Protein AF-A0A969SWS8-F1 (afdb_monomer_lite)

Sequence (161 aa):
MVERGQHRVDDLPAVVNSLRADVARPPASASGLLKSIDDTCNTYEGEQIPAIQALPIDITGDCEPEFLMQVYRTSAPNEAADSAGQPTYRPLNFDVGVRVYSVRAEDNLGSLSAEPASLQFTTGEGNQRERPLAVISSDFKWSDQSGALCNYQVNGGRACN

Foldseek 3Di:
DDPPVDDDPQLAAAEDAAQDPLPQDEAQAAQPAECEPAPVRHRDPRGHGHQNHWHFYHDPNPNHGQKTKHKYKYDADADQADPVRHGDRHGAKIKMKMFIATPLLRVVRVPADSDADPPPPDPDPVNRNRHTPDMDMDMDGDPVDPVNVQVVQVVVVHHDD

Secondary structure (DSSP, 8-state):
----SS--GGGSPPEES-SSGGGPPPPSEE-S--EESSTTT---SSPPPPTTEEEEEESSSSSS-SEEEEEEEE--PBPS--TTS-----BSEEEEEEEEEEGGGGGGTTT--SSPPP-S--S-GGGGGTS-SEEEEEEEE-TT-HHHHHHHHHHTT----

Structure (mmCIF, N/CA/C/O backbone):
data_AF-A0A969SWS8-F1
#
_entry.id   AF-A0A969SWS8-F1
#
loop_
_atom_site.group_PDB
_atom_site.id
_atom_site.type_symbol
_atom_site.label_atom_id
_atom_site.label_alt_id
_atom_site.label_comp_id
_atom_site.label_asym_id
_atom_site.label_entity_id
_atom_site.label_seq_id
_atom_site.pdbx_PDB_ins_code
_atom_site.Cartn_x
_atom_site.Cartn_y
_atom_site.Cartn_z
_atom_site.occupancy
_atom_site.B_iso_or_equiv
_atom_site.auth_seq_id
_atom_site.auth_comp_id
_atom_site.auth_asym_id
_atom_site.auth_atom_id
_atom_site.pdbx_PDB_model_num
ATOM 1 N N . MET A 1 1 ? 2.278 -18.856 -3.407 1.00 40.75 1 MET A N 1
ATOM 2 C CA . MET A 1 1 ? 3.011 -18.131 -4.465 1.00 40.75 1 MET A CA 1
ATOM 3 C C . MET A 1 1 ? 2.564 -18.728 -5.787 1.00 40.75 1 MET A C 1
ATOM 5 O O . MET A 1 1 ? 2.862 -19.887 -6.031 1.00 40.75 1 MET A O 1
ATOM 9 N N . VAL A 1 2 ? 1.713 -18.035 -6.544 1.00 34.44 2 VAL A N 1
ATOM 10 C CA . VAL A 1 2 ? 1.142 -18.594 -7.778 1.00 34.44 2 VAL A CA 1
ATOM 11 C C . VAL A 1 2 ? 2.149 -18.369 -8.904 1.00 34.44 2 VAL A C 1
ATOM 13 O O . VAL A 1 2 ? 2.355 -17.235 -9.325 1.00 34.44 2 VAL A O 1
ATOM 16 N N . GLU A 1 3 ? 2.787 -19.441 -9.374 1.00 38.44 3 GLU A N 1
ATOM 17 C CA . GLU A 1 3 ? 3.511 -19.447 -10.647 1.00 38.44 3 GLU A CA 1
ATOM 18 C C . GLU A 1 3 ? 2.496 -19.286 -11.783 1.00 38.44 3 GLU A C 1
ATOM 20 O O . GLU A 1 3 ? 1.896 -20.245 -12.267 1.00 38.44 3 GLU A O 1
ATOM 25 N N . ARG A 1 4 ? 2.277 -18.048 -12.219 1.00 41.47 4 ARG A N 1
ATOM 26 C CA . ARG A 1 4 ? 1.819 -17.789 -13.582 1.00 41.47 4 ARG A CA 1
ATOM 27 C C . ARG A 1 4 ? 3.069 -17.433 -14.369 1.00 41.47 4 ARG A C 1
ATOM 29 O O . ARG A 1 4 ? 3.713 -16.441 -14.054 1.00 41.47 4 ARG A O 1
ATOM 36 N N . GLY A 1 5 ? 3.421 -18.230 -15.378 1.00 43.06 5 GLY A N 1
ATOM 37 C CA . GLY A 1 5 ? 4.622 -18.059 -16.217 1.00 43.06 5 GLY A CA 1
ATOM 38 C C . GLY A 1 5 ? 4.696 -16.754 -17.029 1.00 43.06 5 GLY A C 1
ATOM 39 O O . GLY A 1 5 ? 5.475 -16.660 -17.970 1.00 43.06 5 GLY A O 1
ATOM 40 N N . GLN A 1 6 ? 3.884 -15.748 -16.697 1.00 51.59 6 GLN A N 1
ATOM 41 C CA . GLN A 1 6 ? 3.932 -14.395 -17.231 1.00 51.59 6 GLN A CA 1
ATOM 42 C C . GLN A 1 6 ? 3.648 -13.413 -16.092 1.00 51.59 6 GLN A C 1
ATOM 44 O O . GLN A 1 6 ? 2.510 -13.291 -15.650 1.00 51.59 6 GLN A O 1
ATOM 49 N N . HIS A 1 7 ? 4.679 -12.706 -15.632 1.00 59.09 7 HIS A N 1
ATOM 50 C CA . HIS A 1 7 ? 4.510 -11.584 -14.713 1.00 59.09 7 HIS A CA 1
ATOM 51 C C . HIS A 1 7 ? 4.038 -10.372 -15.505 1.00 59.09 7 HIS A C 1
ATOM 53 O O . HIS A 1 7 ? 4.779 -9.885 -16.371 1.00 59.09 7 HIS A O 1
ATOM 59 N N . ARG A 1 8 ? 2.813 -9.912 -15.239 1.00 68.75 8 ARG A N 1
ATOM 60 C CA . ARG A 1 8 ? 2.288 -8.680 -15.823 1.00 68.75 8 ARG A CA 1
ATOM 61 C C . ARG A 1 8 ? 2.634 -7.518 -14.908 1.00 68.75 8 ARG A C 1
ATOM 63 O O . ARG A 1 8 ? 2.724 -7.663 -13.694 1.00 68.75 8 ARG A O 1
ATOM 70 N N . VAL A 1 9 ? 2.842 -6.348 -15.499 1.00 70.50 9 VAL A N 1
ATOM 71 C CA . VAL A 1 9 ? 3.114 -5.119 -14.736 1.00 70.50 9 VAL A CA 1
ATOM 72 C C . VAL A 1 9 ? 1.939 -4.777 -13.816 1.00 70.50 9 VAL A C 1
ATOM 74 O O . VAL A 1 9 ? 2.156 -4.227 -12.740 1.00 70.50 9 VAL A O 1
ATOM 77 N N . ASP A 1 10 ? 0.729 -5.167 -14.214 1.00 72.94 10 ASP A N 1
ATOM 78 C CA . ASP A 1 10 ? -0.503 -4.983 -13.445 1.00 72.94 10 ASP A CA 1
ATOM 79 C C . ASP A 1 10 ? -0.543 -5.839 -12.166 1.00 72.94 10 ASP A C 1
ATOM 81 O O . ASP A 1 10 ? -1.254 -5.489 -11.230 1.00 72.94 10 ASP A O 1
ATOM 85 N N . ASP A 1 11 ? 0.263 -6.907 -12.089 1.00 78.81 11 ASP A N 1
ATOM 86 C CA . ASP A 1 11 ? 0.401 -7.743 -10.886 1.00 78.81 11 ASP A CA 1
ATOM 87 C C . ASP A 1 11 ? 1.389 -7.137 -9.867 1.00 78.81 11 ASP A C 1
ATOM 89 O O . ASP A 1 11 ? 1.542 -7.638 -8.752 1.00 78.81 11 ASP A O 1
ATOM 93 N N . LEU A 1 12 ? 2.127 -6.089 -10.253 1.00 86.06 12 LEU A N 1
ATOM 94 C CA . LEU A 1 12 ? 3.077 -5.416 -9.371 1.00 86.06 12 LEU A CA 1
ATOM 95 C C . LEU A 1 12 ? 2.364 -4.360 -8.519 1.00 86.06 12 LEU A C 1
ATOM 97 O O . LEU A 1 12 ? 1.348 -3.816 -8.943 1.00 86.06 12 LEU A O 1
ATOM 101 N N . PRO A 1 13 ? 2.919 -3.973 -7.359 1.00 89.62 13 PRO A N 1
ATOM 102 C CA . PRO A 1 13 ? 2.429 -2.815 -6.622 1.00 89.62 13 PRO A CA 1
ATOM 103 C C . PRO A 1 13 ? 2.405 -1.529 -7.455 1.00 89.62 13 PRO A C 1
ATOM 105 O O . PRO A 1 13 ? 3.172 -1.369 -8.416 1.00 89.62 13 PRO A O 1
ATOM 108 N N . ALA A 1 14 ? 1.574 -0.572 -7.041 1.00 90.75 14 ALA A N 1
ATOM 109 C CA . ALA A 1 14 ? 1.524 0.739 -7.671 1.00 90.75 14 ALA A CA 1
ATOM 110 C C . ALA A 1 14 ? 2.867 1.472 -7.553 1.00 90.75 14 ALA A C 1
ATOM 112 O O . ALA A 1 14 ? 3.563 1.399 -6.536 1.00 90.75 14 ALA A O 1
ATOM 113 N N . VAL A 1 15 ? 3.230 2.199 -8.609 1.00 89.06 15 VAL A N 1
ATOM 114 C CA . VAL A 1 15 ? 4.509 2.908 -8.685 1.00 89.06 15 VAL A CA 1
ATOM 115 C C . VAL A 1 15 ? 4.440 4.260 -7.969 1.00 89.06 15 VAL A C 1
ATOM 117 O O . VAL A 1 15 ? 3.497 5.029 -8.151 1.00 89.06 15 VAL A O 1
ATOM 120 N N . VAL A 1 16 ? 5.467 4.581 -7.184 1.00 88.00 16 VAL A N 1
ATOM 121 C CA . VAL A 1 16 ? 5.767 5.949 -6.754 1.00 88.00 16 VAL A CA 1
ATOM 122 C C . VAL A 1 16 ? 6.809 6.537 -7.689 1.00 88.00 16 VAL A C 1
ATOM 124 O O . VAL A 1 16 ? 7.773 5.868 -8.058 1.00 88.00 16 VAL A O 1
ATOM 127 N N . ASN A 1 17 ? 6.646 7.806 -8.060 1.00 80.06 17 ASN A N 1
ATOM 128 C CA . ASN A 1 17 ? 7.627 8.521 -8.878 1.00 80.06 17 ASN A CA 1
ATOM 129 C C . ASN A 1 17 ? 8.840 8.946 -8.026 1.00 80.06 17 ASN A C 1
ATOM 131 O O . ASN A 1 17 ? 9.092 10.129 -7.806 1.00 80.06 17 ASN A O 1
ATOM 135 N N . SER A 1 18 ? 9.517 7.954 -7.453 1.00 74.31 18 SER A N 1
ATOM 136 C CA . SER A 1 18 ? 10.698 8.073 -6.608 1.00 74.31 18 SER A CA 1
ATOM 137 C C . SER A 1 18 ? 11.629 6.910 -6.914 1.00 74.31 18 SER A C 1
ATOM 139 O O . SER A 1 18 ? 11.175 5.781 -7.096 1.00 74.31 18 SER A O 1
ATOM 141 N N . LEU A 1 19 ? 12.932 7.187 -6.905 1.00 67.12 19 LEU A N 1
ATOM 142 C CA . LEU A 1 19 ? 13.986 6.180 -7.036 1.00 67.12 19 LEU A CA 1
ATOM 143 C C . LEU A 1 19 ? 14.292 5.456 -5.719 1.00 67.12 19 LEU A C 1
ATOM 145 O O . LEU A 1 19 ? 15.027 4.478 -5.734 1.00 67.12 19 LEU A O 1
ATOM 149 N N . ARG A 1 20 ? 13.758 5.929 -4.586 1.00 68.00 20 ARG A N 1
ATOM 150 C CA . ARG A 1 20 ? 13.962 5.311 -3.270 1.00 68.00 20 ARG A CA 1
ATOM 151 C C . ARG A 1 20 ? 12.644 5.095 -2.541 1.00 68.00 20 ARG A C 1
ATOM 153 O O . ARG A 1 20 ? 11.787 5.987 -2.524 1.00 68.00 20 ARG A O 1
ATOM 160 N N . ALA A 1 21 ? 12.499 3.929 -1.916 1.00 67.81 21 ALA A N 1
ATOM 161 C CA . ALA A 1 21 ? 11.277 3.557 -1.209 1.00 67.81 21 ALA A CA 1
ATOM 162 C C . ALA A 1 21 ? 11.037 4.380 0.070 1.00 67.81 21 ALA A C 1
ATOM 164 O O . ALA A 1 21 ? 9.887 4.590 0.453 1.00 67.81 21 ALA A O 1
ATOM 165 N N . ASP A 1 22 ? 12.084 4.894 0.717 1.00 68.44 22 ASP A N 1
ATOM 166 C CA . ASP A 1 22 ? 11.976 5.695 1.944 1.00 68.44 22 ASP A CA 1
ATOM 167 C C . ASP A 1 22 ? 11.383 7.096 1.711 1.00 68.44 22 ASP A C 1
ATOM 169 O O . ASP A 1 22 ? 10.773 7.660 2.614 1.00 68.44 22 ASP A O 1
ATOM 173 N N . VAL A 1 23 ? 11.462 7.620 0.483 1.00 71.75 23 VAL A N 1
ATOM 174 C CA . VAL A 1 23 ? 10.938 8.950 0.103 1.00 71.75 23 VAL A CA 1
ATOM 175 C C . VAL A 1 23 ? 9.463 8.901 -0.333 1.00 71.75 23 VAL A C 1
ATOM 177 O O . VAL A 1 23 ? 8.850 9.930 -0.624 1.00 71.75 23 VAL A O 1
ATOM 180 N N . ALA A 1 24 ? 8.852 7.714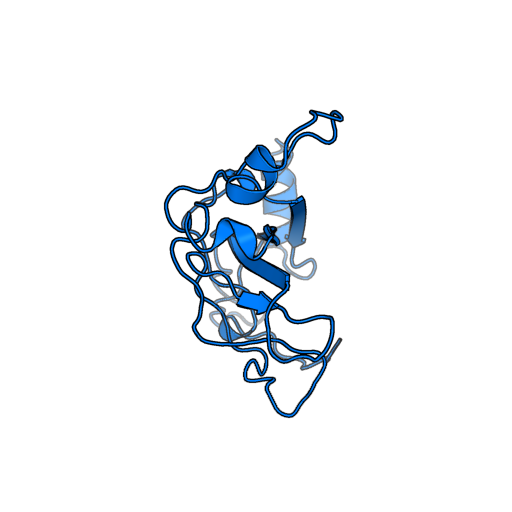 -0.386 1.00 81.50 24 ALA A N 1
ATOM 181 C CA . ALA A 1 24 ? 7.446 7.591 -0.749 1.00 81.50 24 ALA A CA 1
ATOM 182 C C . ALA A 1 24 ? 6.549 8.363 0.227 1.00 81.50 24 ALA A C 1
ATOM 184 O O . ALA A 1 24 ? 6.725 8.299 1.449 1.00 81.50 24 ALA A O 1
ATOM 185 N N . ARG A 1 25 ? 5.558 9.073 -0.317 1.00 87.44 25 ARG A N 1
ATOM 186 C CA . ARG A 1 25 ? 4.589 9.819 0.491 1.00 87.44 25 ARG A CA 1
ATOM 187 C C . ARG A 1 25 ? 3.756 8.861 1.353 1.00 87.44 25 ARG A C 1
ATOM 189 O O . ARG A 1 25 ? 3.526 7.729 0.927 1.00 87.44 25 ARG A O 1
ATOM 196 N N . PRO A 1 26 ? 3.323 9.285 2.548 1.00 89.44 26 PRO A N 1
ATOM 197 C CA . PRO A 1 26 ? 2.308 8.563 3.317 1.00 89.44 26 PRO A CA 1
ATOM 198 C C . PRO A 1 26 ? 1.008 8.390 2.507 1.00 89.44 26 PRO A C 1
ATOM 200 O O . PRO A 1 26 ? 0.791 9.126 1.534 1.00 89.44 26 PRO A O 1
ATOM 203 N N . PRO A 1 27 ? 0.120 7.466 2.909 1.00 92.94 27 PRO A N 1
ATOM 204 C CA . PRO A 1 27 ? -1.187 7.350 2.287 1.00 92.94 27 PRO A CA 1
ATOM 205 C C . PRO A 1 27 ? -2.027 8.606 2.574 1.00 92.94 27 PRO A C 1
ATOM 207 O O . PRO A 1 27 ? -2.028 9.153 3.677 1.00 92.94 27 PRO A O 1
ATOM 210 N N . ALA A 1 28 ? -2.730 9.074 1.546 1.00 93.94 28 ALA A N 1
ATOM 211 C CA . ALA A 1 28 ? -3.615 10.233 1.575 1.00 93.94 28 ALA A CA 1
ATOM 212 C C . ALA A 1 28 ? -5.087 9.859 1.805 1.00 93.94 28 ALA A C 1
ATOM 214 O O . ALA A 1 28 ? -5.892 10.725 2.120 1.00 93.94 28 ALA A O 1
ATOM 215 N N . SER A 1 29 ? -5.450 8.590 1.604 1.00 95.38 29 SER A N 1
ATOM 216 C CA . SER A 1 29 ? -6.815 8.072 1.777 1.00 95.38 29 SER A CA 1
ATOM 217 C C . SER A 1 29 ? -6.803 6.550 1.954 1.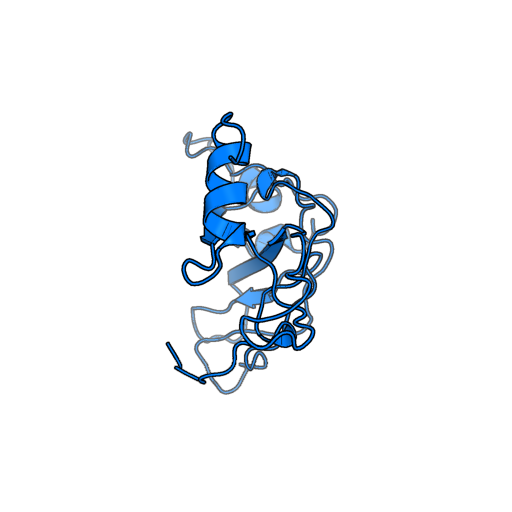00 95.38 29 SER A C 1
ATOM 219 O O . SER A 1 29 ? -5.786 5.904 1.693 1.00 95.38 29 SER A O 1
ATOM 221 N N . ALA A 1 30 ? -7.919 5.970 2.391 1.00 95.12 30 ALA A N 1
ATOM 222 C CA . ALA A 1 30 ? -8.151 4.529 2.333 1.00 95.12 30 ALA A CA 1
ATOM 223 C C . ALA A 1 30 ? -8.686 4.121 0.945 1.00 95.12 30 ALA A C 1
ATOM 225 O O . ALA A 1 30 ? -9.294 4.926 0.241 1.00 95.12 30 ALA A O 1
ATOM 226 N N . SER A 1 31 ? -8.454 2.872 0.542 1.00 93.75 31 SER A N 1
ATOM 227 C CA . SER A 1 31 ? -8.812 2.342 -0.786 1.00 93.75 31 SER A CA 1
ATOM 228 C C . SER A 1 31 ? -10.305 2.061 -0.991 1.00 93.75 31 SER A C 1
ATOM 230 O O . SER A 1 31 ? -10.721 1.780 -2.112 1.00 93.75 31 SER A O 1
ATOM 232 N N . GLY A 1 32 ? -11.115 2.119 0.071 1.00 93.50 32 GLY A N 1
ATOM 233 C CA . GLY A 1 32 ? -12.527 1.714 0.043 1.00 93.50 32 GLY A CA 1
ATOM 234 C C . GLY A 1 32 ? -12.746 0.199 -0.079 1.00 93.50 32 GLY A C 1
ATOM 235 O O . GLY A 1 32 ? -13.890 -0.243 -0.065 1.00 93.50 32 GLY A O 1
ATOM 236 N N . LEU A 1 33 ? -11.668 -0.582 -0.182 1.00 96.69 33 LEU A N 1
ATOM 237 C CA . LEU A 1 33 ? -11.661 -2.040 -0.098 1.00 96.69 33 LEU A CA 1
ATOM 238 C C . LEU A 1 33 ? -11.285 -2.464 1.325 1.00 96.69 33 LEU A C 1
ATOM 240 O O . LEU A 1 33 ? -10.661 -1.703 2.060 1.00 96.69 33 LEU A O 1
ATOM 244 N N . LEU A 1 34 ? -11.627 -3.690 1.697 1.00 97.19 34 LEU A N 1
ATOM 245 C CA . LEU A 1 34 ? -11.291 -4.299 2.980 1.00 97.19 34 LEU A CA 1
ATOM 246 C C . LEU A 1 34 ? -10.688 -5.675 2.730 1.00 97.19 34 LEU A C 1
ATOM 248 O O . LEU A 1 34 ? -11.299 -6.514 2.062 1.00 97.19 34 LEU A O 1
ATOM 252 N N . LYS A 1 35 ? -9.504 -5.916 3.294 1.00 97.44 35 LYS A N 1
ATOM 253 C CA . LYS A 1 35 ? -8.963 -7.265 3.426 1.00 97.44 35 LYS A CA 1
ATOM 254 C C . LYS A 1 35 ? -9.298 -7.785 4.817 1.00 97.44 35 LYS A C 1
ATOM 256 O O . LYS A 1 35 ? -8.716 -7.310 5.783 1.00 97.44 35 LYS A O 1
ATOM 261 N N . SER A 1 36 ? -10.197 -8.759 4.899 1.00 97.69 36 SER A N 1
ATOM 262 C CA . SER A 1 36 ? -10.557 -9.418 6.159 1.00 97.69 36 SER A CA 1
ATOM 263 C C . SER A 1 36 ? -10.151 -10.894 6.147 1.00 97.69 36 SER A C 1
ATOM 265 O O . SER A 1 36 ? -9.906 -11.482 5.084 1.00 97.69 36 SER A O 1
ATOM 267 N N . ILE A 1 37 ? -10.040 -11.474 7.342 1.00 96.06 37 ILE A N 1
ATOM 268 C CA . ILE A 1 37 ? -10.014 -12.926 7.546 1.00 96.06 37 ILE A CA 1
ATOM 269 C C . ILE A 1 37 ? -11.413 -13.556 7.457 1.00 96.06 37 ILE A C 1
ATOM 271 O O . ILE A 1 37 ? -11.505 -14.767 7.266 1.00 96.06 37 ILE A O 1
ATOM 275 N N . ASP A 1 38 ? -12.477 -12.757 7.592 1.00 96.56 38 ASP A N 1
ATOM 276 C CA . ASP A 1 38 ? -13.855 -13.166 7.333 1.00 96.56 38 ASP A CA 1
ATOM 277 C C . ASP A 1 38 ? -14.209 -12.863 5.868 1.00 96.56 38 ASP A C 1
ATOM 279 O O . ASP A 1 38 ? -14.268 -11.711 5.424 1.00 96.56 38 ASP A O 1
ATOM 283 N N . ASP A 1 39 ? -14.457 -13.922 5.097 1.00 94.81 39 ASP A N 1
ATOM 284 C CA . ASP A 1 39 ? -14.783 -13.830 3.672 1.00 94.81 39 ASP A CA 1
ATOM 285 C C . ASP A 1 39 ? -16.092 -13.066 3.399 1.00 94.81 39 ASP A C 1
ATOM 287 O O . ASP A 1 39 ? -16.305 -12.594 2.285 1.00 94.81 39 ASP A O 1
ATOM 291 N N . THR A 1 40 ? -16.982 -12.922 4.386 1.00 96.62 40 THR A N 1
ATOM 292 C CA . THR A 1 40 ? -18.270 -12.232 4.204 1.00 96.62 40 THR A CA 1
ATOM 293 C C . THR A 1 40 ? -18.129 -10.722 4.022 1.00 96.62 40 THR A C 1
ATOM 295 O O . THR A 1 40 ? -18.991 -10.106 3.390 1.00 96.62 40 THR A O 1
ATOM 298 N N . CYS A 1 41 ? -17.044 -10.129 4.525 1.00 96.62 41 CYS A N 1
ATOM 299 C CA . CYS A 1 41 ? -16.723 -8.711 4.359 1.00 96.62 41 CYS A CA 1
ATOM 300 C C . CYS A 1 41 ? -15.379 -8.459 3.667 1.00 96.62 41 CYS A C 1
ATOM 302 O O . CYS A 1 41 ? -15.026 -7.303 3.412 1.00 96.62 41 CYS A O 1
ATOM 304 N N . ASN A 1 42 ? -14.651 -9.513 3.283 1.00 97.00 42 ASN A N 1
ATOM 305 C CA . ASN A 1 42 ? -13.515 -9.383 2.383 1.00 97.00 42 ASN A CA 1
ATOM 306 C C . ASN A 1 42 ? -13.981 -8.863 1.014 1.00 97.00 42 ASN A C 1
ATOM 308 O O . ASN A 1 42 ? -14.719 -9.527 0.292 1.00 97.00 42 ASN A O 1
ATOM 312 N N . THR A 1 43 ? -13.524 -7.670 0.648 1.00 96.94 43 THR A N 1
ATOM 313 C CA . THR A 1 43 ? -13.798 -7.047 -0.659 1.00 96.94 43 THR A CA 1
ATOM 314 C C . THR A 1 43 ? -12.533 -6.858 -1.490 1.00 96.94 43 THR A C 1
ATOM 316 O O . THR A 1 43 ? -12.617 -6.453 -2.645 1.00 96.94 43 THR A O 1
ATOM 319 N N . TYR A 1 44 ? -11.363 -7.146 -0.915 1.00 96.00 44 TYR A N 1
ATOM 320 C CA . TYR A 1 44 ? -10.082 -7.118 -1.606 1.00 96.00 44 TYR A CA 1
ATOM 321 C C . TYR A 1 44 ? -9.739 -8.489 -2.201 1.00 96.00 44 TYR A C 1
ATOM 323 O O . TYR A 1 44 ? -9.513 -9.456 -1.463 1.00 96.00 44 TYR A O 1
ATOM 331 N N . GLU A 1 45 ? -9.622 -8.551 -3.528 1.00 92.56 45 GLU A N 1
ATOM 332 C CA . GLU A 1 45 ? -9.360 -9.778 -4.298 1.00 92.56 45 GLU A CA 1
ATOM 333 C C . GLU A 1 45 ? -7.957 -9.792 -4.934 1.00 92.56 45 GLU A C 1
ATOM 335 O O . GLU A 1 45 ? -7.624 -10.657 -5.749 1.00 92.56 45 GLU A O 1
ATOM 340 N N . GLY A 1 46 ? -7.093 -8.854 -4.536 1.00 89.38 46 GLY A N 1
ATOM 341 C CA . GLY A 1 46 ? -5.713 -8.761 -5.019 1.00 89.38 46 GLY A CA 1
ATOM 342 C C . GLY A 1 46 ? -5.494 -7.690 -6.083 1.00 89.38 46 GLY A C 1
ATOM 343 O O . GLY A 1 46 ? -4.480 -7.718 -6.779 1.00 89.38 46 GLY A O 1
ATOM 344 N N . GLU A 1 47 ? -6.419 -6.743 -6.222 1.00 89.31 47 GLU A N 1
ATOM 345 C CA . GLU A 1 47 ? -6.262 -5.599 -7.109 1.00 89.31 47 GLU A CA 1
ATOM 346 C C . GLU A 1 47 ? -5.061 -4.733 -6.703 1.00 89.31 47 GLU A C 1
ATOM 348 O O . GLU A 1 47 ? -4.635 -4.677 -5.542 1.00 89.31 47 GLU A O 1
ATOM 353 N N . GLN A 1 48 ? -4.507 -4.001 -7.666 1.00 90.69 48 GLN A N 1
ATOM 354 C CA . GLN A 1 48 ? -3.484 -3.014 -7.364 1.00 90.69 48 GLN A CA 1
ATOM 355 C C . GLN A 1 48 ? -4.114 -1.823 -6.627 1.00 90.69 48 GLN A C 1
ATOM 357 O O . GLN A 1 48 ? -4.976 -1.127 -7.162 1.00 90.69 48 GLN A O 1
ATOM 362 N N . ILE A 1 49 ? -3.629 -1.545 -5.417 1.00 93.69 49 ILE A N 1
ATOM 363 C CA . ILE A 1 49 ? -3.999 -0.349 -4.657 1.00 93.69 49 ILE A CA 1
ATOM 364 C C . ILE A 1 49 ? -3.079 0.811 -5.064 1.00 93.69 49 ILE A C 1
ATOM 366 O O . ILE A 1 49 ? -1.857 0.624 -5.085 1.00 93.69 49 ILE A O 1
ATOM 370 N N . PRO A 1 50 ? -3.609 2.011 -5.378 1.00 93.06 50 PRO A N 1
ATOM 371 C CA . PRO A 1 50 ? -2.794 3.191 -5.642 1.00 93.06 50 PRO A CA 1
ATOM 372 C C . PRO A 1 50 ? -1.782 3.449 -4.526 1.00 93.06 50 PRO A C 1
ATOM 374 O O . PRO A 1 50 ? -2.114 3.390 -3.348 1.00 93.06 50 PRO A O 1
ATOM 377 N N . ALA A 1 51 ? -0.560 3.845 -4.884 1.00 92.31 51 ALA A N 1
ATOM 378 C CA . ALA A 1 51 ? 0.516 4.035 -3.910 1.00 92.31 51 ALA A CA 1
ATOM 379 C C . ALA A 1 51 ? 0.229 5.134 -2.869 1.00 92.31 51 ALA A C 1
ATOM 381 O O . ALA A 1 51 ? 0.905 5.205 -1.851 1.00 92.31 51 ALA A O 1
ATOM 382 N N . ILE A 1 52 ? -0.752 6.005 -3.118 1.00 92.50 52 ILE A N 1
ATOM 383 C CA . ILE A 1 52 ? -1.212 7.048 -2.190 1.00 92.50 52 ILE A CA 1
ATOM 384 C C . ILE A 1 52 ? -2.403 6.601 -1.331 1.00 92.50 52 ILE A C 1
ATOM 386 O O . ILE A 1 52 ? -2.991 7.428 -0.639 1.00 92.50 52 ILE A O 1
ATOM 390 N N . GLN A 1 53 ? -2.793 5.332 -1.399 1.00 95.25 53 GLN A N 1
ATOM 391 C CA . GLN A 1 53 ? -3.892 4.772 -0.628 1.00 95.25 53 GLN A CA 1
ATOM 392 C C . GLN A 1 53 ? -3.398 3.697 0.333 1.00 95.25 53 GLN A C 1
ATOM 394 O O . GLN A 1 53 ? -2.383 3.041 0.094 1.00 95.25 53 GLN A O 1
ATOM 399 N N . ALA A 1 54 ? -4.129 3.531 1.429 1.00 95.94 54 ALA A N 1
ATOM 400 C CA . ALA A 1 54 ? -3.975 2.400 2.325 1.00 95.94 54 ALA A CA 1
ATOM 401 C C . ALA A 1 54 ? -5.121 1.399 2.135 1.00 95.94 54 ALA A C 1
ATOM 403 O O . ALA A 1 54 ? -6.263 1.780 1.881 1.00 95.94 54 ALA A O 1
ATOM 404 N N . LEU A 1 55 ? -4.813 0.117 2.273 1.00 97.50 55 LEU A N 1
ATOM 405 C CA . LEU A 1 55 ? -5.766 -0.976 2.358 1.00 97.50 55 LEU A CA 1
ATOM 406 C C . LEU A 1 55 ? -6.118 -1.221 3.835 1.00 97.50 55 LEU A C 1
ATOM 408 O O . LEU A 1 55 ? -5.225 -1.594 4.597 1.00 97.50 55 LEU A O 1
ATOM 412 N N . PRO A 1 56 ? -7.375 -1.001 4.246 1.00 97.75 56 PRO A N 1
ATOM 413 C CA . PRO A 1 56 ? -7.913 -1.504 5.504 1.00 97.75 56 PRO A CA 1
ATOM 414 C C . PRO A 1 56 ? -7.727 -3.016 5.646 1.00 97.75 56 PRO A C 1
ATOM 416 O O . PRO A 1 56 ? -8.064 -3.771 4.729 1.00 97.75 56 PRO A O 1
ATOM 419 N N . ILE A 1 57 ? -7.187 -3.442 6.789 1.00 97.69 57 ILE A N 1
ATOM 420 C CA . ILE A 1 57 ? -6.964 -4.844 7.146 1.00 97.69 57 ILE A CA 1
ATOM 421 C C . ILE A 1 57 ? -7.706 -5.152 8.444 1.00 97.69 57 ILE A C 1
ATOM 423 O O . ILE A 1 57 ? -7.410 -4.539 9.469 1.00 97.69 57 ILE A O 1
ATOM 427 N N . ASP A 1 58 ? -8.602 -6.128 8.380 1.00 97.56 58 ASP A N 1
ATOM 428 C CA . ASP A 1 58 ? -9.280 -6.752 9.515 1.00 97.56 58 ASP A CA 1
ATOM 429 C C . ASP A 1 58 ? -8.642 -8.129 9.774 1.00 97.56 58 ASP A C 1
ATOM 431 O O . ASP A 1 58 ? -8.586 -8.998 8.896 1.00 97.56 58 ASP A O 1
ATOM 435 N N . ILE A 1 59 ? -8.101 -8.306 10.976 1.00 96.75 59 ILE A N 1
ATOM 436 C CA . ILE A 1 59 ? -7.467 -9.544 11.434 1.00 96.75 59 ILE A CA 1
ATOM 437 C C . ILE A 1 59 ? -8.285 -10.280 12.499 1.00 96.75 59 ILE A C 1
ATOM 439 O O . ILE A 1 59 ? -7.875 -11.369 12.909 1.00 96.75 59 ILE A O 1
ATOM 443 N N . THR A 1 60 ? -9.381 -9.698 12.985 1.00 96.81 60 THR A N 1
ATOM 444 C CA . THR A 1 60 ? -10.230 -10.295 14.025 1.00 96.81 60 THR A CA 1
ATOM 445 C C . THR A 1 60 ? -11.484 -10.948 13.449 1.00 96.81 60 THR A C 1
ATOM 447 O O . THR A 1 60 ? -12.017 -11.874 14.068 1.00 96.81 60 THR A O 1
ATOM 450 N N . GLY A 1 61 ? -11.881 -10.558 12.237 1.00 95.81 61 GLY A N 1
ATOM 451 C CA . GLY A 1 61 ? -13.045 -11.063 11.521 1.00 95.81 61 GLY A CA 1
ATOM 452 C C . GLY A 1 61 ? -14.354 -10.441 11.997 1.00 95.81 61 GLY A C 1
ATOM 453 O O . GLY A 1 61 ? -15.400 -11.066 11.853 1.00 95.81 61 GLY A O 1
ATOM 454 N N . ASP A 1 62 ? -14.314 -9.258 12.613 1.00 96.69 62 ASP A N 1
ATOM 455 C CA . ASP A 1 62 ? -15.511 -8.518 13.029 1.00 96.69 62 ASP A CA 1
ATOM 456 C C . ASP A 1 62 ? -15.979 -7.487 11.986 1.00 96.69 62 ASP A C 1
ATOM 458 O O . ASP A 1 62 ? -16.958 -6.770 12.210 1.00 96.69 62 ASP A O 1
ATOM 462 N N . CYS A 1 63 ? -15.330 -7.475 10.817 1.00 96.25 63 CYS A N 1
ATOM 463 C CA . CYS A 1 63 ? -15.559 -6.549 9.716 1.00 96.25 63 CYS A CA 1
ATOM 464 C C . CYS A 1 63 ? -15.203 -5.090 10.032 1.00 96.25 63 CYS A C 1
ATOM 466 O O . CYS A 1 63 ? -15.565 -4.193 9.261 1.00 96.25 63 CYS A O 1
ATOM 468 N N . GLU A 1 64 ? -14.447 -4.851 11.103 1.00 96.75 64 GLU A N 1
ATOM 469 C CA . GLU A 1 64 ? -13.810 -3.579 11.406 1.00 96.75 64 GLU A CA 1
ATOM 470 C C . GLU A 1 64 ? -12.287 -3.707 11.207 1.00 96.75 64 GLU A C 1
ATOM 472 O O . GLU A 1 64 ? -11.654 -4.643 11.682 1.00 96.75 64 GLU A O 1
ATOM 477 N N . PRO A 1 65 ? -11.639 -2.794 10.466 1.00 96.81 65 PRO A N 1
ATOM 478 C CA . PRO A 1 65 ? -10.200 -2.890 10.260 1.00 96.81 65 PRO A CA 1
ATOM 479 C C . PRO A 1 65 ? -9.424 -2.497 11.523 1.00 96.81 65 PRO A C 1
ATOM 481 O O . PRO A 1 65 ? -9.666 -1.441 12.102 1.00 96.81 65 PRO A O 1
ATOM 484 N N . GLU A 1 66 ? -8.392 -3.256 11.898 1.00 95.75 66 GLU A N 1
ATOM 485 C CA . GLU A 1 66 ? -7.436 -2.839 12.937 1.00 95.75 66 GLU A CA 1
ATOM 486 C C . GLU A 1 66 ? -6.222 -2.094 12.375 1.00 95.75 66 GLU A C 1
ATOM 488 O O . GLU A 1 66 ? -5.558 -1.326 13.090 1.00 95.75 66 GLU A O 1
ATOM 493 N N . PHE A 1 67 ? -5.915 -2.306 11.093 1.00 96.50 67 PHE A N 1
ATOM 494 C CA . PHE A 1 67 ? -4.728 -1.752 10.451 1.00 96.50 67 PHE A CA 1
ATOM 495 C C . PHE A 1 67 ? -5.023 -1.126 9.094 1.00 96.50 67 PHE A C 1
ATOM 497 O O . PHE A 1 67 ? -5.986 -1.451 8.406 1.00 96.50 67 PHE A O 1
ATOM 504 N N . LEU A 1 68 ? -4.113 -0.251 8.682 1.00 96.50 68 LEU A N 1
ATOM 505 C CA . LEU A 1 68 ? -4.061 0.334 7.352 1.00 96.50 68 LEU A CA 1
ATOM 506 C C . LEU A 1 68 ? -2.714 -0.023 6.723 1.00 96.50 68 LEU A C 1
ATOM 508 O O . LEU A 1 68 ? -1.660 0.293 7.279 1.00 96.50 68 LEU A O 1
ATOM 512 N N . MET A 1 69 ? -2.731 -0.669 5.561 1.00 96.00 69 MET A N 1
ATOM 513 C CA . MET A 1 69 ? -1.526 -1.109 4.863 1.00 96.00 69 MET A CA 1
ATOM 514 C C . MET A 1 69 ? -1.316 -0.327 3.568 1.00 96.00 69 MET A C 1
ATOM 516 O O . MET A 1 69 ? -2.130 -0.382 2.655 1.00 96.00 69 MET A O 1
ATOM 520 N N . GLN A 1 70 ? -0.186 0.360 3.447 1.00 94.88 70 GLN A N 1
ATOM 521 C CA . GLN A 1 70 ? 0.249 0.992 2.205 1.00 94.88 70 GLN A CA 1
ATOM 522 C C . GLN A 1 70 ? 1.294 0.100 1.531 1.00 94.88 70 GLN A C 1
ATOM 524 O O . GLN A 1 70 ? 2.293 -0.251 2.159 1.00 94.88 70 GLN A O 1
ATOM 529 N N . VAL A 1 71 ? 1.096 -0.227 0.253 1.00 93.69 71 VAL A N 1
ATOM 530 C CA . VAL A 1 71 ? 2.055 -0.993 -0.557 1.00 93.69 71 VAL A CA 1
ATOM 531 C C . VAL A 1 71 ? 2.380 -0.202 -1.815 1.00 93.69 71 VAL A C 1
ATOM 533 O O . VAL A 1 71 ? 1.486 0.293 -2.497 1.00 93.69 71 VAL A O 1
ATOM 536 N N . TYR A 1 72 ? 3.662 -0.068 -2.129 1.00 92.75 72 TYR A N 1
ATOM 537 C CA . TYR A 1 72 ? 4.118 0.667 -3.304 1.00 92.75 72 TYR A CA 1
ATOM 538 C C . TYR A 1 72 ? 5.455 0.137 -3.809 1.00 92.75 72 TYR A C 1
ATOM 540 O O . TYR A 1 72 ? 6.167 -0.569 -3.097 1.00 92.75 72 TYR A O 1
ATOM 548 N N . ARG A 1 73 ? 5.829 0.526 -5.029 1.00 91.06 73 ARG A N 1
ATOM 549 C CA . ARG A 1 73 ? 7.166 0.283 -5.579 1.00 91.06 73 ARG A CA 1
ATOM 550 C C . ARG A 1 73 ? 7.813 1.534 -6.149 1.00 91.06 73 ARG A C 1
ATOM 552 O O . ARG A 1 73 ? 7.110 2.415 -6.633 1.00 91.06 73 ARG A O 1
ATOM 559 N N . THR A 1 74 ? 9.138 1.608 -6.137 1.00 88.62 74 THR A N 1
ATOM 560 C CA . THR A 1 74 ? 9.873 2.686 -6.810 1.00 88.62 74 THR A CA 1
ATOM 561 C C . THR A 1 74 ? 9.730 2.605 -8.325 1.00 88.62 74 THR A C 1
ATOM 563 O O . THR A 1 74 ? 9.458 1.548 -8.906 1.00 88.62 74 THR A O 1
ATOM 566 N N . SER A 1 75 ? 9.896 3.751 -8.981 1.00 84.19 75 SER A N 1
ATOM 567 C CA . SER A 1 75 ? 10.014 3.800 -10.433 1.00 84.19 75 SER A CA 1
ATOM 568 C C . SER A 1 75 ? 11.317 3.135 -10.857 1.00 84.19 75 SER A C 1
ATOM 570 O O . SER A 1 75 ? 12.373 3.435 -10.300 1.00 84.19 75 SER A O 1
ATOM 572 N N . ALA A 1 76 ? 11.242 2.296 -11.880 1.00 74.69 76 ALA A N 1
ATOM 573 C CA . ALA A 1 76 ? 12.374 1.573 -12.427 1.00 74.69 76 ALA A CA 1
ATOM 574 C C . ALA A 1 76 ? 12.461 1.791 -13.934 1.00 74.69 76 ALA A C 1
ATOM 576 O O . ALA A 1 76 ? 11.414 1.911 -14.580 1.00 74.69 76 ALA A O 1
ATOM 577 N N . PRO A 1 77 ? 13.670 1.797 -14.517 1.00 70.69 77 PRO A N 1
ATOM 578 C CA . PRO A 1 77 ? 13.794 1.656 -15.956 1.00 70.69 77 PRO A CA 1
ATOM 579 C C . PRO A 1 77 ? 13.152 0.331 -16.385 1.00 70.69 77 PRO A C 1
ATOM 581 O O . PRO A 1 77 ? 13.388 -0.719 -15.777 1.00 70.69 77 PRO A O 1
ATOM 584 N N . ASN A 1 78 ? 12.327 0.397 -17.427 1.00 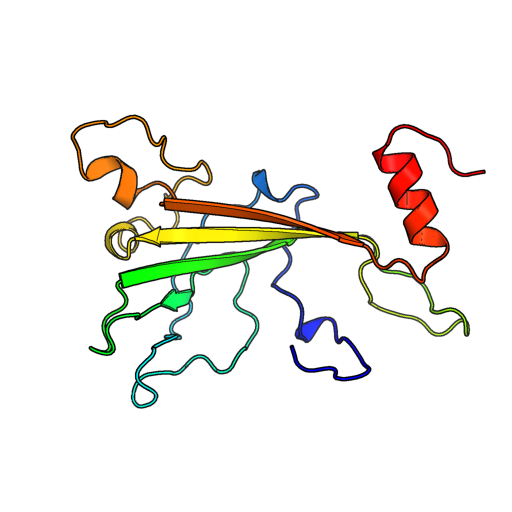72.38 78 ASN A N 1
ATOM 585 C CA . ASN A 1 78 ? 11.832 -0.799 -18.088 1.00 72.38 78 ASN A CA 1
ATOM 586 C C . ASN A 1 78 ? 12.931 -1.356 -18.989 1.00 72.38 78 ASN A C 1
ATOM 588 O O . ASN A 1 78 ? 13.710 -0.606 -19.583 1.00 72.38 78 ASN A O 1
ATOM 592 N N . GLU A 1 79 ? 12.971 -2.672 -19.107 1.00 66.19 79 GLU A N 1
ATOM 593 C CA . GLU A 1 79 ? 13.696 -3.316 -20.188 1.00 66.19 79 GLU A CA 1
ATOM 594 C C . GLU A 1 79 ? 13.090 -2.874 -21.531 1.00 66.19 79 GLU A C 1
ATOM 596 O O . GLU A 1 79 ? 11.879 -2.726 -21.655 1.00 66.19 79 GLU A O 1
ATOM 601 N N . ALA A 1 80 ? 13.935 -2.587 -22.522 1.00 62.78 80 ALA A N 1
ATOM 602 C CA . ALA A 1 80 ? 13.467 -2.126 -23.828 1.00 62.78 80 ALA A CA 1
ATOM 603 C C . ALA A 1 80 ? 12.963 -3.283 -24.706 1.00 62.78 80 ALA A C 1
ATOM 605 O O . ALA A 1 80 ? 12.091 -3.064 -25.545 1.00 62.78 80 ALA A O 1
ATOM 606 N N . ALA A 1 81 ? 13.523 -4.487 -24.528 1.00 62.78 81 ALA A N 1
ATOM 607 C CA . ALA A 1 81 ? 13.139 -5.708 -25.224 1.00 62.78 81 ALA A CA 1
ATOM 608 C C . ALA A 1 81 ? 13.656 -6.971 -24.504 1.00 62.78 81 ALA A C 1
ATOM 610 O O . ALA A 1 81 ? 14.718 -6.919 -23.888 1.00 62.78 81 ALA A O 1
ATOM 611 N N . ASP A 1 82 ? 12.944 -8.094 -24.623 1.00 66.06 82 ASP A N 1
ATOM 612 C CA . ASP A 1 82 ? 13.372 -9.407 -24.127 1.00 66.06 82 ASP A CA 1
ATOM 613 C C . ASP A 1 82 ? 14.544 -9.992 -24.940 1.00 66.06 82 ASP A C 1
ATOM 615 O O . ASP A 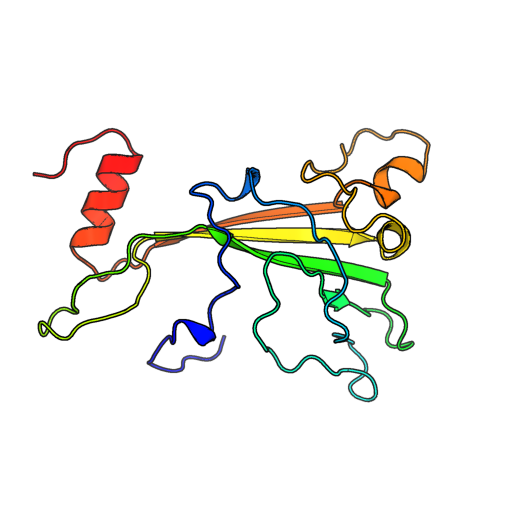1 82 ? 15.021 -9.420 -25.925 1.00 66.06 82 ASP A O 1
ATOM 619 N N . SER A 1 83 ? 15.000 -11.192 -24.563 1.00 63.34 83 SER A N 1
ATOM 620 C CA . SER A 1 83 ? 16.072 -11.915 -25.264 1.00 63.34 83 SER A CA 1
ATOM 621 C C . SER A 1 83 ? 15.741 -12.278 -26.721 1.00 63.34 83 SER A C 1
ATOM 623 O O . SER A 1 83 ? 16.648 -12.633 -27.473 1.00 63.34 83 SER A O 1
ATOM 625 N N . ALA A 1 84 ? 14.470 -12.198 -27.129 1.00 66.56 84 ALA A N 1
ATOM 626 C CA . ALA A 1 84 ? 14.005 -12.394 -28.501 1.00 66.56 84 ALA A CA 1
ATOM 627 C C . ALA A 1 84 ? 13.807 -11.061 -29.259 1.00 66.56 84 ALA A C 1
ATOM 629 O O . ALA A 1 84 ? 13.343 -11.065 -30.402 1.00 66.56 84 ALA A O 1
ATOM 630 N N . GLY A 1 85 ? 14.165 -9.925 -28.650 1.00 66.75 85 GLY A N 1
ATOM 631 C CA . GLY A 1 85 ? 14.031 -8.592 -29.233 1.00 66.75 85 GLY A CA 1
ATOM 632 C C . GLY A 1 85 ? 12.598 -8.050 -29.239 1.00 66.75 85 GLY A C 1
ATOM 633 O O . GLY A 1 85 ? 12.338 -7.062 -29.926 1.00 66.75 85 GLY A O 1
ATOM 634 N N . GLN A 1 86 ? 11.665 -8.671 -28.511 1.00 67.38 86 GLN A N 1
ATOM 635 C CA . GLN A 1 86 ? 10.296 -8.176 -28.375 1.00 67.38 86 GLN A CA 1
ATOM 636 C C . GLN A 1 86 ? 10.219 -7.126 -27.270 1.00 67.38 86 GLN A C 1
ATOM 638 O O . GLN A 1 86 ? 10.752 -7.367 -26.190 1.00 67.38 86 GLN A O 1
ATOM 643 N N . PRO A 1 87 ? 9.543 -5.985 -27.482 1.00 63.50 87 PRO A N 1
ATOM 644 C CA . PRO A 1 87 ? 9.432 -4.954 -26.461 1.00 63.50 87 PRO A CA 1
ATOM 645 C C . PRO A 1 87 ? 8.777 -5.504 -25.192 1.00 63.50 87 PRO A C 1
ATOM 647 O O . PRO A 1 87 ? 7.669 -6.044 -25.231 1.00 63.50 87 PRO A O 1
ATOM 650 N N . THR A 1 88 ? 9.457 -5.338 -24.060 1.00 67.81 88 THR A N 1
ATOM 651 C CA . THR A 1 88 ? 8.909 -5.642 -22.738 1.00 67.81 88 THR A CA 1
ATOM 652 C C . THR A 1 88 ? 8.616 -4.341 -22.001 1.00 67.81 88 THR A C 1
ATOM 654 O O . THR A 1 88 ? 9.183 -3.291 -22.275 1.00 67.81 88 THR A O 1
ATOM 657 N N . TYR A 1 89 ? 7.676 -4.389 -21.063 1.00 70.25 89 TYR A N 1
ATOM 658 C CA . TYR A 1 89 ? 7.413 -3.285 -20.132 1.00 70.25 89 TYR A CA 1
ATOM 659 C C . TYR A 1 89 ? 7.803 -3.685 -18.708 1.00 70.25 89 TYR A C 1
ATOM 661 O O . TYR A 1 89 ? 7.241 -3.199 -17.729 1.00 70.25 89 TYR A O 1
ATOM 669 N N . ARG A 1 90 ? 8.743 -4.629 -18.585 1.00 73.88 90 ARG A N 1
ATOM 670 C CA . ARG A 1 90 ? 9.139 -5.198 -17.302 1.00 73.88 90 ARG A CA 1
ATOM 671 C C . ARG A 1 90 ? 10.188 -4.298 -16.635 1.00 73.88 90 ARG A C 1
ATOM 673 O O . ARG A 1 90 ? 11.204 -4.009 -17.263 1.00 73.88 90 ARG A O 1
ATOM 680 N N . PRO A 1 91 ? 9.983 -3.875 -15.378 1.00 77.00 91 PRO A N 1
ATOM 681 C CA . PRO A 1 91 ? 10.979 -3.103 -14.638 1.00 77.00 91 PRO A CA 1
ATOM 682 C C . PRO A 1 91 ? 12.216 -3.959 -14.318 1.00 77.00 91 PRO A C 1
ATOM 684 O O . PRO A 1 91 ? 12.070 -5.066 -13.805 1.00 77.00 91 PRO A O 1
ATOM 687 N N . LEU A 1 92 ? 13.419 -3.435 -14.574 1.00 76.75 92 LEU A N 1
ATOM 688 C CA . LEU A 1 92 ? 14.692 -4.143 -14.347 1.00 76.75 92 LEU A CA 1
ATOM 689 C C . LEU A 1 92 ? 14.985 -4.366 -12.854 1.00 76.75 92 LEU A C 1
ATOM 691 O O . LEU A 1 92 ? 15.382 -5.454 -12.427 1.00 76.75 92 LEU A O 1
ATOM 695 N N . ASN A 1 93 ? 14.803 -3.313 -12.058 1.00 80.75 93 ASN A N 1
ATOM 696 C CA . ASN A 1 93 ? 15.052 -3.304 -10.623 1.00 80.75 93 ASN A CA 1
ATOM 697 C C . ASN A 1 93 ? 14.158 -2.272 -9.936 1.00 80.75 93 ASN A C 1
ATOM 699 O O . ASN A 1 93 ? 14.127 -1.120 -10.353 1.00 80.75 93 ASN A O 1
ATOM 703 N N . PHE A 1 94 ? 13.457 -2.664 -8.880 1.00 86.44 94 PHE A N 1
ATOM 704 C CA . PHE A 1 94 ? 12.638 -1.750 -8.085 1.00 86.44 94 PHE A CA 1
ATOM 705 C C . PHE A 1 94 ? 12.651 -2.164 -6.621 1.00 86.44 94 PHE A C 1
ATOM 707 O O . PHE A 1 94 ? 12.776 -3.342 -6.295 1.00 86.44 94 PHE A O 1
ATOM 714 N N . ASP A 1 95 ? 12.450 -1.189 -5.750 1.00 88.50 95 ASP A N 1
ATOM 715 C CA . ASP A 1 95 ? 12.213 -1.428 -4.337 1.00 88.50 95 ASP A CA 1
ATOM 716 C C . ASP A 1 95 ? 10.711 -1.489 -4.103 1.00 88.50 95 ASP A C 1
ATOM 718 O O . ASP A 1 95 ? 9.969 -0.657 -4.626 1.00 88.50 95 ASP A O 1
ATOM 722 N N . VAL A 1 96 ? 10.262 -2.433 -3.287 1.00 89.31 96 VAL A N 1
ATOM 723 C CA . VAL A 1 96 ? 8.906 -2.462 -2.741 1.00 89.31 96 VAL A CA 1
ATOM 724 C C . VAL A 1 96 ? 8.954 -1.959 -1.312 1.00 89.31 96 VAL A C 1
ATOM 726 O O . VAL A 1 96 ? 9.735 -2.456 -0.500 1.00 89.31 96 VAL A O 1
ATOM 729 N N . GLY A 1 97 ? 8.098 -0.988 -1.012 1.00 90.44 97 GLY A N 1
ATOM 730 C CA . GLY A 1 97 ? 7.850 -0.513 0.339 1.00 90.44 97 GLY A CA 1
ATOM 731 C C . GLY A 1 97 ? 6.477 -0.960 0.823 1.00 90.44 97 GLY A C 1
ATOM 732 O O . GLY A 1 97 ? 5.484 -0.850 0.102 1.00 90.44 97 GLY A O 1
ATOM 733 N N . VAL A 1 98 ? 6.431 -1.440 2.062 1.00 92.25 98 VAL A N 1
ATOM 734 C CA . VAL A 1 98 ? 5.200 -1.728 2.798 1.00 92.25 98 VAL A CA 1
ATOM 735 C C . VAL A 1 98 ? 5.229 -0.945 4.100 1.00 92.25 98 VAL A C 1
ATOM 737 O O . VAL A 1 98 ? 6.207 -1.013 4.847 1.00 92.25 98 VAL A O 1
ATOM 740 N N . ARG A 1 99 ? 4.155 -0.213 4.386 1.00 92.69 99 ARG A N 1
ATOM 741 C CA . ARG A 1 99 ? 3.963 0.490 5.658 1.00 92.69 99 ARG A CA 1
ATOM 742 C C . ARG A 1 99 ? 2.654 0.050 6.282 1.00 92.69 99 ARG A C 1
ATOM 744 O O . ARG A 1 99 ? 1.631 0.027 5.604 1.00 92.69 99 ARG A O 1
ATOM 751 N N . VAL A 1 100 ? 2.694 -0.272 7.568 1.00 93.19 100 VAL A N 1
ATOM 752 C CA . VAL A 1 100 ? 1.509 -0.647 8.343 1.00 93.19 100 VAL A CA 1
ATOM 753 C C . VAL A 1 100 ? 1.264 0.421 9.392 1.00 93.19 100 VAL A C 1
ATOM 755 O O . VAL A 1 100 ? 2.145 0.712 10.199 1.00 93.19 100 VAL A O 1
ATOM 758 N N . TYR A 1 101 ? 0.071 0.992 9.382 1.00 92.75 101 TYR A N 1
ATOM 759 C CA . TYR A 1 101 ? -0.416 1.966 10.349 1.00 92.75 101 TYR A CA 1
ATOM 760 C C . TYR A 1 101 ? -1.525 1.327 11.192 1.00 92.75 101 TYR A C 1
ATOM 762 O O . TYR A 1 101 ? -2.175 0.378 10.754 1.00 92.75 101 TYR A O 1
ATOM 770 N N . SER A 1 102 ? -1.758 1.843 12.398 1.00 92.69 102 SER A N 1
ATOM 771 C CA . SER A 1 102 ? -2.981 1.516 13.143 1.00 92.69 102 SER A CA 1
ATOM 772 C C . SER A 1 102 ? -4.193 2.125 12.435 1.00 92.69 102 SER A C 1
ATOM 774 O O . SER A 1 102 ? -4.074 3.218 11.882 1.00 92.69 102 SER A O 1
ATOM 776 N N . VAL A 1 103 ? -5.369 1.498 12.526 1.00 91.88 103 VAL A N 1
ATOM 777 C CA . VAL A 1 103 ? -6.638 2.119 12.096 1.00 91.88 103 VAL A CA 1
ATOM 778 C C . VAL A 1 103 ? -6.877 3.474 12.771 1.00 91.88 103 VAL A C 1
ATOM 780 O O . VAL A 1 103 ? -7.418 4.390 12.170 1.00 91.88 103 VAL A O 1
ATOM 783 N N . ARG A 1 104 ? -6.342 3.687 13.982 1.00 89.31 104 ARG A N 1
ATOM 784 C CA . ARG A 1 104 ? -6.412 4.983 14.683 1.00 89.31 104 ARG A CA 1
ATOM 785 C C . ARG A 1 104 ? -5.711 6.132 13.940 1.00 89.31 104 ARG A C 1
ATOM 787 O O . ARG A 1 104 ? -5.837 7.278 14.362 1.00 89.31 104 ARG A O 1
ATOM 794 N N . ALA A 1 105 ? -4.920 5.834 12.908 1.00 88.00 105 ALA A N 1
ATOM 795 C CA . ALA A 1 105 ? -4.275 6.815 12.043 1.00 88.00 105 ALA A CA 1
ATOM 796 C C . ALA A 1 105 ? -5.166 7.265 10.868 1.00 88.00 105 ALA A C 1
ATOM 798 O O . ALA A 1 105 ? -4.771 8.167 10.132 1.00 88.00 105 ALA A O 1
ATOM 799 N N . GLU A 1 106 ? -6.344 6.657 10.681 1.00 89.31 106 GLU A N 1
ATOM 800 C CA . GLU A 1 106 ? -7.256 6.952 9.570 1.00 89.31 106 GLU A CA 1
ATOM 801 C C . GLU A 1 106 ? -7.645 8.434 9.515 1.00 89.31 106 GLU A C 1
ATOM 803 O O . GLU A 1 106 ? -7.520 9.064 8.465 1.00 89.31 106 GLU A O 1
ATOM 808 N N . ASP A 1 107 ? -7.978 9.023 10.667 1.00 87.88 107 ASP A N 1
ATOM 809 C CA . ASP A 1 107 ? -8.329 10.446 10.792 1.00 87.88 107 ASP A CA 1
ATOM 810 C C . ASP A 1 107 ? -7.197 11.398 10.362 1.00 87.88 107 ASP A C 1
ATOM 812 O O . ASP A 1 107 ? -7.439 12.566 10.059 1.00 87.88 107 ASP A O 1
ATOM 816 N N . ASN A 1 108 ? -5.954 10.907 10.321 1.00 87.06 108 ASN A N 1
ATOM 817 C CA . ASN A 1 108 ? -4.764 11.682 9.976 1.00 87.06 108 ASN A CA 1
ATOM 818 C C . ASN A 1 108 ? -4.208 11.349 8.583 1.00 87.06 108 ASN A C 1
ATOM 820 O O . ASN A 1 108 ? -3.128 11.838 8.226 1.00 87.06 108 ASN A O 1
ATOM 824 N N . LEU A 1 109 ? -4.902 10.541 7.774 1.00 89.75 109 LEU A N 1
ATOM 825 C CA . LEU A 1 109 ? -4.503 10.277 6.388 1.00 89.75 109 LEU A CA 1
ATOM 826 C C . LEU A 1 109 ? -4.246 11.591 5.627 1.00 89.75 109 LEU A C 1
ATOM 828 O O . LEU A 1 109 ? -4.944 12.588 5.784 1.00 89.75 109 LEU A O 1
ATOM 832 N N . GLY A 1 110 ? -3.171 11.620 4.837 1.00 86.38 110 GLY A N 1
ATOM 833 C CA . GLY A 1 110 ? -2.679 12.838 4.176 1.00 86.38 110 GLY A CA 1
ATOM 834 C C . GLY A 1 110 ? -1.764 13.721 5.034 1.00 86.38 110 GLY A C 1
ATOM 835 O O . GLY A 1 110 ? -1.067 14.570 4.479 1.00 86.38 110 GLY A O 1
ATOM 836 N N . SER A 1 111 ? -1.695 13.482 6.347 1.00 85.88 111 SER A N 1
ATOM 837 C CA . SER A 1 111 ? -0.787 14.166 7.285 1.00 85.88 111 SER A CA 1
ATOM 838 C C . SER A 1 111 ? 0.152 13.223 8.049 1.00 85.88 111 SER A C 1
ATOM 840 O O . SER A 1 111 ? 0.960 13.677 8.855 1.00 85.88 111 SER A O 1
ATOM 842 N N . LEU A 1 112 ? 0.084 11.918 7.769 1.00 85.06 112 LEU A N 1
ATOM 843 C CA . LEU A 1 112 ? 0.929 10.911 8.411 1.00 85.06 112 LEU A CA 1
ATOM 844 C C . LEU A 1 112 ? 2.414 11.101 8.084 1.00 85.06 112 LEU A C 1
ATOM 846 O O . LEU A 1 112 ? 2.803 11.636 7.049 1.00 85.06 112 LEU A O 1
ATOM 850 N N . SER A 1 113 ? 3.268 10.575 8.949 1.00 78.69 113 SER A N 1
ATOM 851 C CA . SER A 1 113 ? 4.690 10.438 8.684 1.00 78.69 113 SER A CA 1
ATOM 852 C C . SER A 1 113 ? 4.989 9.183 7.858 1.00 78.69 113 SER A C 1
ATOM 854 O O . SER A 1 113 ? 4.294 8.163 7.913 1.00 78.69 113 SER A O 1
ATOM 856 N N . ALA A 1 114 ? 6.075 9.262 7.096 1.00 74.62 114 ALA A N 1
ATOM 857 C CA . ALA A 1 114 ? 6.712 8.126 6.437 1.00 74.62 114 ALA A CA 1
ATOM 858 C C . ALA A 1 114 ? 7.741 7.420 7.346 1.00 74.62 114 ALA A C 1
ATOM 860 O O . ALA A 1 114 ? 8.176 6.312 7.034 1.00 74.62 114 ALA A O 1
ATOM 861 N N . GLU A 1 115 ? 8.139 8.054 8.455 1.00 76.38 115 GLU A N 1
ATOM 862 C CA . GLU A 1 115 ? 9.148 7.535 9.378 1.00 76.38 115 GLU A CA 1
ATOM 863 C C . GLU A 1 115 ? 8.538 6.558 10.386 1.00 76.38 115 GLU A C 1
ATOM 865 O O . GLU A 1 115 ? 7.585 6.939 11.072 1.00 76.38 115 GLU A O 1
ATOM 870 N N . PRO A 1 116 ? 9.113 5.353 10.563 1.00 66.81 116 PRO A N 1
ATOM 871 C CA . PRO A 1 116 ? 8.628 4.394 11.547 1.00 66.81 116 PRO A CA 1
ATOM 872 C C . PRO A 1 116 ? 8.546 4.997 12.950 1.00 66.81 116 PRO A C 1
ATOM 874 O O . PRO A 1 116 ? 9.375 5.820 13.356 1.00 66.81 116 PRO A O 1
ATOM 877 N N . ALA A 1 117 ? 7.537 4.569 13.709 1.00 63.34 117 ALA A N 1
ATOM 878 C CA . ALA A 1 117 ? 7.487 4.846 15.133 1.00 63.34 117 ALA A CA 1
ATOM 879 C C . ALA A 1 117 ? 8.746 4.263 15.799 1.00 63.34 117 ALA A C 1
ATOM 881 O O . ALA A 1 117 ? 9.088 3.096 15.613 1.00 63.34 117 ALA A O 1
ATOM 882 N N . SER A 1 118 ? 9.457 5.088 16.569 1.00 58.66 118 SER A N 1
ATOM 883 C CA . SER A 1 118 ? 10.562 4.620 17.404 1.00 58.66 118 SER A CA 1
ATOM 884 C C . SER A 1 118 ? 10.026 3.606 18.420 1.00 58.66 118 SER A C 1
ATOM 886 O O . SER A 1 118 ? 9.094 3.919 19.155 1.00 58.66 118 SER A O 1
ATOM 888 N N . LEU A 1 119 ? 10.637 2.417 18.502 1.00 53.75 119 LEU A N 1
ATOM 889 C CA . LEU A 1 119 ? 10.367 1.425 19.557 1.00 53.75 119 LEU A CA 1
ATOM 890 C C . LEU A 1 119 ? 10.845 1.885 20.947 1.00 53.75 119 LEU A C 1
ATOM 892 O O . LEU A 1 119 ? 10.769 1.122 21.911 1.00 53.75 119 LEU A O 1
ATOM 896 N N . GLN A 1 120 ? 11.362 3.111 21.083 1.00 50.50 120 GLN A N 1
ATOM 897 C CA . GLN A 1 120 ? 11.548 3.696 22.403 1.00 50.50 120 GLN A CA 1
ATOM 898 C C . GLN A 1 120 ? 10.178 3.759 23.069 1.00 50.50 120 GLN A C 1
ATOM 900 O O . GLN A 1 120 ? 9.263 4.381 22.542 1.00 50.50 120 GLN A O 1
ATOM 905 N N . PHE A 1 121 ? 10.058 3.082 24.211 1.00 42.31 121 PHE A N 1
ATOM 906 C CA . PHE A 1 121 ? 8.911 3.086 25.112 1.00 42.31 121 PHE A CA 1
ATOM 907 C C . PHE A 1 121 ? 8.557 4.526 25.531 1.00 42.31 121 PHE A C 1
ATOM 909 O O . PHE A 1 121 ? 8.845 4.957 26.644 1.00 42.31 121 PHE A O 1
ATOM 916 N N . THR A 1 122 ? 7.963 5.315 24.640 1.00 46.84 122 THR A N 1
ATOM 917 C CA . THR A 1 122 ? 7.395 6.614 24.969 1.00 46.84 122 THR A CA 1
ATOM 918 C C . THR A 1 122 ? 5.954 6.350 25.343 1.00 46.84 122 THR A C 1
ATOM 920 O O . THR A 1 122 ? 5.139 5.952 24.515 1.00 46.84 122 THR A O 1
ATOM 923 N N . THR A 1 123 ? 5.673 6.520 26.623 1.00 42.78 123 THR A N 1
ATOM 924 C CA . THR A 1 123 ? 4.353 6.526 27.239 1.00 42.78 123 THR A CA 1
ATOM 925 C C . THR A 1 123 ? 3.420 7.471 26.472 1.00 42.78 123 THR A C 1
ATOM 927 O O . THR A 1 123 ? 3.432 8.676 26.707 1.00 42.78 123 THR A O 1
ATOM 930 N N . GLY A 1 124 ? 2.653 6.963 25.510 1.00 50.09 124 GLY A N 1
ATOM 931 C CA . GLY A 1 124 ? 1.694 7.780 24.774 1.00 50.09 124 GLY A CA 1
ATOM 932 C C . GLY A 1 124 ? 1.245 7.144 23.469 1.00 50.09 124 GLY A C 1
ATOM 933 O O . GLY A 1 124 ? 2.031 6.967 22.545 1.00 50.09 124 GLY A O 1
ATOM 934 N N . GLU A 1 125 ? -0.057 6.892 23.366 1.00 57.34 125 GLU A N 1
ATOM 935 C CA . GLU A 1 125 ? -0.750 6.452 22.148 1.00 57.34 125 GLU A CA 1
ATOM 936 C C . GLU A 1 125 ? -0.592 7.427 20.955 1.00 57.34 125 GLU A C 1
ATOM 938 O O . GLU A 1 125 ? -0.992 7.105 19.839 1.00 57.34 125 GLU A O 1
ATOM 943 N N . GLY A 1 126 ? -0.000 8.612 21.164 1.00 56.12 126 GLY A N 1
ATOM 944 C CA . GLY A 1 126 ? 0.107 9.681 20.166 1.00 56.12 126 GLY A CA 1
ATOM 945 C C . GLY A 1 126 ? 0.892 9.302 18.908 1.00 56.12 126 GLY A C 1
ATOM 946 O O . GLY A 1 126 ? 0.427 9.563 17.805 1.00 56.12 126 GLY A O 1
ATOM 947 N N . ASN A 1 127 ? 2.027 8.605 19.036 1.00 63.44 127 ASN A N 1
ATOM 948 C CA . ASN A 1 127 ? 2.860 8.278 17.869 1.00 63.44 127 ASN A CA 1
ATOM 949 C C . ASN A 1 127 ? 2.215 7.243 16.928 1.00 63.44 127 ASN A C 1
ATOM 951 O O . ASN A 1 127 ? 2.557 7.202 15.750 1.00 63.44 127 ASN A O 1
ATOM 955 N N . GLN A 1 128 ? 1.272 6.427 17.415 1.00 67.50 128 GLN A N 1
ATOM 956 C CA . GLN A 1 128 ? 0.591 5.405 16.603 1.00 67.50 128 GLN A CA 1
ATOM 957 C C . GLN A 1 128 ? -0.462 5.995 15.656 1.00 67.50 128 GLN A C 1
ATOM 959 O O . GLN A 1 128 ? -0.845 5.342 14.688 1.00 67.50 128 GLN A O 1
ATOM 964 N N . ARG A 1 129 ? -0.925 7.223 15.930 1.00 79.25 129 ARG A N 1
ATOM 965 C CA . ARG A 1 129 ? -1.884 7.949 15.085 1.00 79.25 129 ARG A CA 1
ATOM 966 C C . ARG A 1 129 ? -1.233 8.661 13.904 1.00 79.25 129 ARG A C 1
ATOM 968 O O . ARG A 1 129 ? -1.941 9.107 13.010 1.00 79.25 129 ARG A O 1
ATOM 975 N N . GLU A 1 130 ? 0.090 8.795 13.919 1.00 80.56 130 GLU A N 1
ATOM 976 C CA . GLU A 1 130 ? 0.829 9.608 12.948 1.00 80.56 130 GLU A CA 1
ATOM 977 C C . GLU A 1 130 ? 1.944 8.830 12.245 1.00 80.56 130 GLU A C 1
ATOM 979 O O . GLU A 1 130 ? 2.316 9.182 11.130 1.00 80.56 130 GLU A O 1
ATOM 984 N N . ARG A 1 131 ? 2.496 7.774 12.854 1.00 84.56 131 ARG A N 1
ATOM 985 C CA . ARG A 1 131 ? 3.641 7.025 12.316 1.00 84.56 131 ARG A CA 1
ATOM 986 C C . ARG A 1 131 ? 3.281 5.562 12.039 1.00 84.56 131 ARG A C 1
ATOM 988 O O . ARG A 1 131 ? 2.491 4.982 12.785 1.00 84.56 131 ARG A O 1
ATOM 995 N N . PRO A 1 132 ? 3.883 4.933 11.013 1.00 84.81 132 PRO A N 1
ATOM 996 C CA . PRO A 1 132 ? 3.714 3.510 10.782 1.00 84.81 132 PRO A CA 1
ATOM 997 C C . PRO A 1 132 ? 4.315 2.696 11.935 1.00 84.81 132 PRO A C 1
ATOM 999 O O . PRO A 1 132 ? 5.401 2.995 12.439 1.00 84.81 132 PRO A O 1
ATOM 1002 N N . LEU A 1 133 ? 3.597 1.643 12.321 1.00 88.19 133 LEU A N 1
ATOM 1003 C CA . LEU A 1 133 ? 3.998 0.643 13.310 1.00 88.19 133 LEU A CA 1
ATOM 1004 C C . LEU A 1 133 ? 5.082 -0.290 12.760 1.00 88.19 133 LEU A C 1
ATOM 1006 O O . LEU A 1 133 ? 5.931 -0.767 13.509 1.00 88.19 133 LEU A O 1
ATOM 1010 N N . ALA A 1 134 ? 5.052 -0.542 11.451 1.00 86.12 134 ALA A N 1
ATOM 1011 C CA . ALA A 1 134 ? 6.043 -1.344 10.753 1.00 86.12 134 ALA A CA 1
ATOM 1012 C C . ALA A 1 134 ? 6.325 -0.763 9.366 1.00 86.12 134 ALA A C 1
ATOM 1014 O O . ALA A 1 134 ? 5.413 -0.311 8.668 1.00 86.12 134 ALA A O 1
ATOM 1015 N N . VAL A 1 135 ? 7.595 -0.804 8.965 1.00 87.19 135 VAL A N 1
ATOM 1016 C CA . VAL A 1 135 ? 8.052 -0.442 7.622 1.00 87.19 135 VAL A CA 1
ATOM 1017 C C . VAL A 1 135 ? 8.952 -1.561 7.118 1.00 87.19 135 VAL A C 1
ATOM 1019 O O . VAL A 1 135 ? 9.960 -1.878 7.749 1.00 87.19 135 VAL A O 1
ATOM 1022 N N . ILE A 1 136 ? 8.583 -2.162 5.991 1.00 86.69 136 ILE A N 1
ATOM 1023 C CA . ILE A 1 136 ? 9.362 -3.198 5.311 1.00 86.69 136 ILE A CA 1
ATOM 1024 C C . ILE A 1 136 ? 9.768 -2.641 3.951 1.00 86.69 136 ILE A C 1
ATOM 1026 O O . ILE A 1 136 ? 8.934 -2.105 3.224 1.00 86.69 136 ILE A O 1
ATOM 1030 N N . SER A 1 137 ? 11.048 -2.770 3.609 1.00 85.56 137 SER A N 1
ATOM 1031 C CA . SER A 1 137 ? 11.571 -2.432 2.286 1.00 85.56 137 SER A CA 1
ATOM 1032 C C . SER A 1 137 ? 12.291 -3.647 1.720 1.00 85.56 137 SER A C 1
ATOM 1034 O O . SER A 1 137 ? 13.049 -4.307 2.430 1.00 85.56 137 SER A O 1
ATOM 1036 N N . SER A 1 138 ? 12.051 -3.968 0.455 1.00 85.50 138 SER A N 1
ATOM 1037 C CA . SER A 1 138 ? 12.694 -5.092 -0.231 1.00 85.50 138 SER A CA 1
ATOM 1038 C C . SER A 1 138 ? 13.112 -4.682 -1.635 1.00 85.50 138 SER A C 1
ATOM 1040 O O . SER A 1 138 ? 12.315 -4.095 -2.358 1.00 85.50 138 SER A O 1
ATOM 1042 N N . ASP A 1 139 ? 14.350 -4.992 -2.004 1.00 83.75 139 ASP A N 1
ATOM 1043 C CA . ASP A 1 139 ? 14.893 -4.772 -3.348 1.00 83.75 139 ASP A CA 1
ATOM 1044 C C . ASP A 1 139 ? 14.578 -6.006 -4.217 1.00 83.75 139 ASP A C 1
ATOM 1046 O O . ASP A 1 139 ? 14.833 -7.146 -3.814 1.00 83.75 139 AS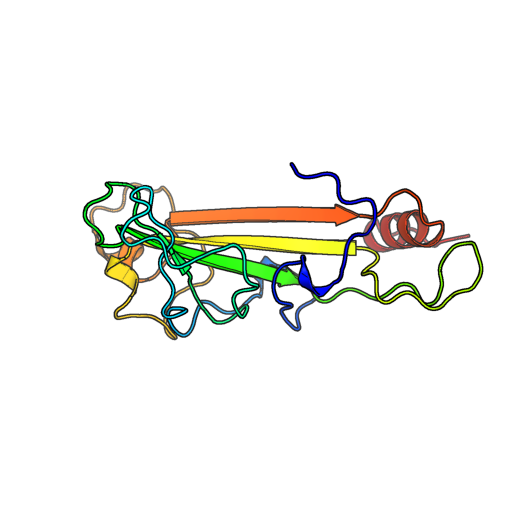P A O 1
ATOM 1050 N N . PHE A 1 140 ? 14.001 -5.773 -5.397 1.00 80.44 140 PHE A N 1
ATOM 1051 C CA . PHE A 1 140 ? 13.712 -6.794 -6.399 1.00 80.44 140 PHE A CA 1
ATOM 1052 C C . PHE A 1 140 ? 14.551 -6.561 -7.658 1.00 80.44 140 PHE A C 1
ATOM 1054 O O . PHE A 1 140 ? 14.498 -5.486 -8.261 1.00 80.44 140 PHE A O 1
ATOM 1061 N N . LYS A 1 141 ? 15.263 -7.606 -8.108 1.00 76.62 141 LYS A N 1
ATOM 1062 C CA . LYS A 1 141 ? 16.033 -7.627 -9.367 1.00 76.62 141 LYS A CA 1
ATOM 1063 C C . LYS A 1 141 ? 15.687 -8.863 -10.179 1.00 76.62 141 LYS A C 1
ATOM 1065 O O . LYS A 1 141 ? 15.625 -9.966 -9.638 1.00 76.62 141 LYS A O 1
ATOM 1070 N N . TRP A 1 142 ? 15.533 -8.685 -11.484 1.00 68.75 142 TRP A N 1
ATOM 1071 C CA . TRP A 1 142 ? 15.333 -9.786 -12.424 1.00 68.75 142 TRP A CA 1
ATOM 1072 C C . TRP A 1 142 ? 16.695 -10.310 -12.891 1.00 68.75 142 TRP A C 1
ATOM 1074 O O . TRP A 1 142 ? 17.423 -9.627 -13.601 1.00 68.75 142 TRP A O 1
ATOM 1084 N N . SER A 1 143 ? 17.094 -11.494 -12.416 1.00 54.66 143 SER A N 1
ATOM 1085 C CA . SER A 1 143 ? 18.458 -12.026 -12.603 1.00 54.66 143 SER A CA 1
ATOM 1086 C C . SER A 1 143 ? 18.724 -12.649 -13.979 1.00 54.66 143 SER A C 1
ATOM 1088 O O . SER A 1 143 ? 19.879 -12.925 -14.300 1.00 54.66 143 SER A O 1
ATOM 1090 N N . ASP A 1 144 ? 17.696 -12.911 -14.776 1.00 59.62 144 ASP A N 1
ATOM 1091 C CA . ASP A 1 144 ? 17.801 -13.511 -16.110 1.00 59.62 144 ASP A CA 1
ATOM 1092 C C . ASP A 1 144 ? 18.140 -12.490 -17.211 1.00 59.62 144 ASP A C 1
ATOM 1094 O O . ASP A 1 144 ? 18.251 -12.846 -18.382 1.00 59.62 144 ASP A O 1
ATOM 1098 N N . GLN A 1 145 ? 18.366 -11.227 -16.838 1.00 57.66 145 GLN A N 1
ATOM 1099 C CA . GLN A 1 145 ? 18.576 -10.121 -17.764 1.00 57.66 145 GLN A CA 1
ATOM 1100 C C . GLN A 1 145 ? 20.018 -9.606 -17.699 1.00 57.66 145 GLN A C 1
ATOM 1102 O O . GLN A 1 145 ? 20.516 -9.190 -16.649 1.00 57.66 145 GLN A O 1
ATOM 1107 N N . SER A 1 146 ? 20.693 -9.558 -18.850 1.00 56.34 146 SER A N 1
ATOM 1108 C CA . SER A 1 146 ? 22.055 -9.018 -19.000 1.00 56.34 146 SER A CA 1
ATOM 1109 C C . SER A 1 146 ? 22.186 -7.566 -18.501 1.00 56.34 146 SER A C 1
ATOM 1111 O O . SER A 1 146 ? 23.249 -7.169 -18.023 1.00 56.34 146 SER A O 1
ATOM 1113 N N . GLY A 1 147 ? 21.093 -6.792 -18.516 1.00 56.34 147 GLY A N 1
ATOM 1114 C CA . GLY A 1 147 ? 21.027 -5.435 -17.962 1.00 56.34 147 GLY A CA 1
ATOM 1115 C C . GLY A 1 147 ? 20.976 -5.349 -16.429 1.00 56.34 147 GLY A C 1
ATOM 1116 O O . GLY A 1 147 ? 21.412 -4.344 -15.865 1.00 56.34 147 GLY A O 1
ATOM 1117 N N . ALA A 1 148 ? 20.502 -6.383 -15.725 1.00 5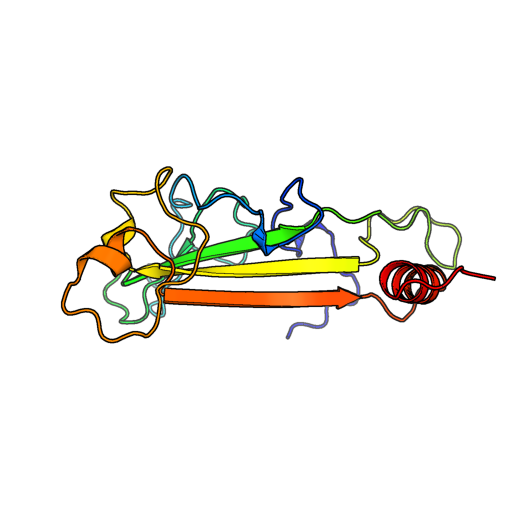6.38 148 ALA A N 1
ATOM 1118 C CA . ALA A 1 148 ? 20.349 -6.352 -14.267 1.00 56.38 148 ALA A CA 1
ATOM 1119 C C . ALA A 1 148 ? 21.692 -6.441 -13.525 1.00 56.38 148 ALA A C 1
ATOM 1121 O O . ALA A 1 148 ? 21.897 -5.745 -12.529 1.00 56.38 148 ALA A O 1
ATOM 1122 N N . LEU A 1 149 ? 22.642 -7.224 -14.049 1.00 62.34 149 LEU A N 1
ATOM 1123 C CA . LEU A 1 149 ? 24.031 -7.267 -13.568 1.00 62.34 149 LEU A CA 1
ATOM 1124 C C . LEU A 1 149 ? 24.724 -5.913 -13.730 1.00 62.34 149 LEU A C 1
ATOM 1126 O O . LEU A 1 149 ? 25.429 -5.463 -12.827 1.00 62.34 149 LEU A O 1
ATOM 1130 N N . CYS A 1 150 ? 24.480 -5.247 -14.857 1.00 65.75 150 CYS A N 1
ATOM 1131 C CA . CYS A 1 150 ? 25.025 -3.927 -15.121 1.00 65.75 150 CYS A CA 1
ATOM 1132 C C . CYS A 1 150 ? 24.443 -2.876 -14.154 1.00 65.75 150 CYS A C 1
ATOM 1134 O O . CYS A 1 150 ? 25.188 -2.164 -13.481 1.00 65.75 150 CYS A O 1
ATOM 1136 N N . ASN A 1 151 ? 23.120 -2.856 -13.961 1.00 61.88 151 ASN A N 1
ATOM 1137 C CA . ASN A 1 151 ? 22.482 -1.976 -12.976 1.00 61.88 151 ASN A CA 1
ATOM 1138 C C . ASN A 1 151 ? 22.926 -2.276 -11.532 1.00 61.88 151 ASN A C 1
ATOM 1140 O O . ASN A 1 151 ? 23.096 -1.358 -10.731 1.00 61.88 151 ASN A O 1
ATOM 1144 N N . TYR A 1 152 ? 23.161 -3.545 -11.182 1.00 64.44 152 TYR A N 1
ATOM 1145 C CA . TYR A 1 152 ? 23.725 -3.921 -9.883 1.00 64.44 152 TYR A CA 1
ATOM 1146 C C . TYR A 1 152 ? 25.133 -3.347 -9.681 1.00 64.44 152 TYR A C 1
ATOM 1148 O O . TYR A 1 152 ? 25.420 -2.781 -8.627 1.00 64.44 152 TYR A O 1
ATOM 1156 N N . GLN A 1 153 ? 25.998 -3.453 -10.692 1.00 65.50 153 GLN A N 1
ATOM 1157 C CA . GLN A 1 153 ? 27.355 -2.913 -10.635 1.00 65.50 153 GLN A CA 1
ATOM 1158 C C . GLN A 1 153 ? 27.355 -1.386 -10.541 1.00 65.50 153 GLN A C 1
ATOM 1160 O O . GLN A 1 153 ? 28.048 -0.850 -9.678 1.00 65.50 153 GLN A O 1
ATOM 1165 N N . VAL A 1 154 ? 26.527 -0.698 -11.333 1.00 71.25 154 VAL A N 1
ATOM 1166 C CA . VAL A 1 154 ? 26.406 0.770 -11.304 1.00 71.25 154 VAL A CA 1
ATOM 1167 C C . VAL A 1 154 ? 25.894 1.257 -9.951 1.00 71.25 154 VAL A C 1
ATOM 1169 O O . VAL A 1 154 ? 26.498 2.150 -9.359 1.00 71.25 154 VAL A O 1
ATOM 1172 N N . ASN A 1 155 ? 24.855 0.622 -9.401 1.00 65.81 155 ASN A N 1
ATOM 1173 C CA . ASN A 1 155 ? 24.346 0.958 -8.067 1.00 65.81 155 ASN A CA 1
ATOM 1174 C C . ASN A 1 155 ? 25.347 0.616 -6.946 1.00 65.81 155 ASN A C 1
ATOM 1176 O O . ASN A 1 155 ? 25.326 1.243 -5.890 1.00 65.81 155 ASN A O 1
ATOM 1180 N N . GLY A 1 156 ? 26.257 -0.334 -7.181 1.00 65.12 156 GLY A N 1
ATOM 1181 C CA . GLY A 1 156 ? 27.401 -0.640 -6.317 1.00 65.12 156 GLY A CA 1
ATOM 1182 C C . GLY A 1 156 ? 28.650 0.220 -6.566 1.00 65.12 156 GLY A C 1
ATOM 1183 O O . GLY A 1 156 ? 29.700 -0.066 -5.990 1.00 65.12 156 GLY A O 1
ATOM 1184 N N . GLY A 1 157 ? 28.575 1.243 -7.428 1.00 58.72 157 GLY A N 1
ATOM 1185 C CA . GLY A 1 157 ? 29.675 2.171 -7.714 1.00 58.72 157 GLY A CA 1
ATOM 1186 C C . GLY A 1 157 ? 30.720 1.671 -8.721 1.00 58.72 157 GLY A C 1
ATOM 1187 O O . GLY A 1 157 ? 31.842 2.177 -8.737 1.00 58.72 157 GLY A O 1
ATOM 1188 N N . ARG A 1 158 ? 30.395 0.678 -9.554 1.00 65.44 158 ARG A N 1
ATOM 1189 C CA . ARG A 1 158 ? 31.274 0.126 -10.600 1.00 65.44 158 ARG A CA 1
ATOM 1190 C C . ARG A 1 158 ? 30.694 0.359 -11.995 1.00 65.44 158 ARG A C 1
ATOM 1192 O O . ARG A 1 158 ? 29.492 0.244 -12.200 1.00 65.44 158 ARG A O 1
ATOM 1199 N N . ALA A 1 159 ? 31.558 0.664 -12.961 1.00 60.06 159 ALA A N 1
ATOM 1200 C CA . ALA A 1 159 ? 31.160 0.806 -14.360 1.00 60.06 159 ALA A CA 1
ATOM 1201 C C . ALA A 1 159 ? 30.889 -0.564 -15.002 1.00 60.06 159 ALA A C 1
ATOM 1203 O O . ALA A 1 159 ? 31.619 -1.520 -14.733 1.00 60.06 159 ALA A O 1
ATOM 1204 N N . CYS A 1 160 ? 29.877 -0.631 -15.870 1.00 62.09 160 CYS A N 1
ATOM 1205 C CA . CYS A 1 160 ? 29.657 -1.792 -16.729 1.00 62.09 160 CYS A CA 1
ATOM 1206 C C . CYS A 1 160 ? 30.644 -1.767 -17.891 1.00 62.09 160 CYS A C 1
ATOM 1208 O O . CYS A 1 160 ? 30.678 -0.780 -18.625 1.00 62.09 160 CYS A O 1
ATOM 1210 N N . ASN A 1 161 ? 31.400 -2.850 -18.059 1.00 60.44 161 ASN A N 1
ATOM 1211 C CA . ASN A 1 161 ? 32.205 -3.121 -19.249 1.00 60.44 161 ASN A CA 1
ATOM 1212 C C . ASN A 1 161 ? 31.693 -4.384 -19.932 1.00 60.44 161 ASN A C 1
ATOM 1214 O O . ASN A 1 161 ? 31.375 -5.342 -19.188 1.00 60.44 161 ASN A O 1
#

Radius of gyration: 18.29 Å; chains: 1; bounding box: 50×34×56 Å

pLDDT: mean 78.69, std 16.19, range [34.44, 97.75]